Protein AF-F8U075-F1 (afdb_monomer)

Sequence (113 aa):
TVIDDGITAKKFFSWIRRLQKTKLEVNLPKFKMEESYA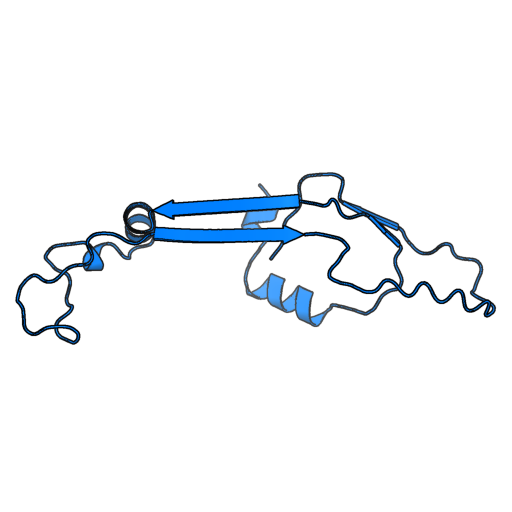LHDLLPDMGMASVFSNSANLTKLSEEESLKVSEVRHKAVIEVDESGTTAAAATTTGIIPYSLPRTFIVNRPFFFF

Radius of gyration: 23.42 Å; Cα contacts (8 Å, |Δi|>4): 98; chains: 1; bounding box: 53×32×65 Å

Organism: Epinephelus bruneus (NCBI:txid323802)

Secondary structure (DSSP, 8-state):
-TTGGG--HHHHHHHHHT-----EEEE---EEEEEEEEHHHHHHHTT--GGGSTT---TTT-S-TT------EEEEEEEE-STTS------------SPPPEEEE--S-----

Nearest PDB structures (foldseek):
  8pi2-assembly1_A  TM=8.027E-01  e=4.881E-06  Homo sapiens
  3ne4-assembly1_A  TM=8.020E-01  e=5.225E-06  Homo sapiens
  6i7u-assembly1_A  TM=7.957E-01  e=5.225E-06  Homo sapiens
  5nbu-assembly1_A  TM=8.033E-01  e=5.986E-06  Homo sapiens
  1psi-assembly1_A  TM=7.868E-01  e=6.407E-06  Homo sapiens

Solvent-accessible surface area (backbone atoms only — not comparable to full-atom values): 7623 Å² total; per-residue (Å²): 105,84,65,60,83,63,66,42,73,71,54,53,55,52,51,64,75,64,67,69,96,71,83,61,45,77,47,72,72,72,49,73,49,77,52,75,43,60,42,65,71,52,36,39,82,73,72,55,42,52,51,61,30,79,77,19,87,46,67,92,81,39,90,63,84,65,48,53,52,86,78,44,78,47,76,50,76,49,75,46,70,73,85,87,54,87,80,77,80,73,84,72,93,60,97,66,76,94,64,80,67,55,75,47,75,62,86,65,97,78,88,86,133

Structure (mmCIF, N/CA/C/O backbone):
data_AF-F8U075-F1
#
_entry.id   AF-F8U075-F1
#
loop_
_atom_site.group_PDB
_atom_site.id
_atom_site.type_symbol
_atom_site.label_atom_id
_atom_site.label_alt_id
_atom_site.label_comp_id
_atom_site.label_asym_id
_atom_site.label_entity_id
_atom_site.label_seq_id
_atom_site.pdbx_PDB_ins_code
_atom_site.Cartn_x
_atom_site.Cartn_y
_atom_site.Cartn_z
_atom_site.occupancy
_atom_site.B_iso_or_equiv
_atom_site.auth_seq_id
_atom_site.auth_comp_id
_atom_site.auth_asym_id
_atom_site.auth_atom_id
_atom_site.pdbx_PDB_model_num
ATOM 1 N N . THR A 1 1 ? -8.694 -8.762 -11.915 1.00 53.66 1 THR A N 1
ATOM 2 C CA . THR A 1 1 ? -8.245 -9.207 -13.258 1.00 53.66 1 THR A CA 1
ATOM 3 C C . THR A 1 1 ? -7.400 -10.461 -13.106 1.00 53.66 1 THR A C 1
ATOM 5 O O . THR A 1 1 ? -7.004 -10.766 -11.993 1.00 53.66 1 THR A O 1
ATOM 8 N N . VAL A 1 2 ? -7.088 -11.189 -14.187 1.00 71.75 2 VAL A N 1
ATOM 9 C CA . VAL A 1 2 ? -6.250 -12.416 -14.133 1.00 71.75 2 VAL A CA 1
ATOM 10 C C . VAL A 1 2 ? -4.888 -12.175 -13.453 1.00 71.75 2 VAL A C 1
ATOM 12 O O . VAL A 1 2 ? -4.278 -13.102 -12.924 1.00 71.75 2 VAL A O 1
ATOM 15 N N . ILE A 1 3 ? -4.404 -10.928 -13.461 1.00 78.06 3 ILE A N 1
ATOM 16 C CA . ILE A 1 3 ? -3.138 -10.550 -12.834 1.00 78.06 3 ILE A CA 1
ATOM 17 C C . ILE A 1 3 ? -3.279 -10.481 -11.308 1.00 78.06 3 ILE A C 1
ATOM 19 O O . ILE A 1 3 ? -2.401 -11.001 -10.630 1.00 78.06 3 ILE A O 1
ATOM 23 N N . ASP A 1 4 ? -4.372 -9.922 -10.776 1.00 78.38 4 ASP A N 1
ATOM 24 C CA . ASP A 1 4 ? -4.594 -9.716 -9.333 1.00 78.38 4 ASP A CA 1
ATOM 25 C C . ASP A 1 4 ? -4.543 -11.033 -8.545 1.00 78.38 4 ASP A C 1
ATOM 27 O O . ASP A 1 4 ? -3.746 -11.172 -7.618 1.00 78.38 4 ASP A O 1
ATOM 31 N N . ASP A 1 5 ? -5.286 -12.049 -8.992 1.00 82.44 5 ASP A N 1
ATOM 32 C CA . ASP A 1 5 ? -5.310 -13.382 -8.362 1.00 82.44 5 ASP A CA 1
ATOM 33 C C . ASP A 1 5 ? -3.946 -14.089 -8.459 1.00 82.44 5 ASP A C 1
ATOM 35 O O . ASP A 1 5 ? -3.611 -15.017 -7.716 1.00 82.44 5 ASP A O 1
ATOM 39 N N . GLY A 1 6 ? -3.126 -13.648 -9.413 1.00 83.12 6 GLY A N 1
ATOM 40 C CA . GLY A 1 6 ? -1.784 -14.140 -9.638 1.00 83.12 6 GLY A CA 1
ATOM 41 C C . GLY A 1 6 ? -0.759 -13.617 -8.635 1.00 83.12 6 GLY A C 1
ATOM 42 O O . GLY A 1 6 ? 0.304 -14.239 -8.536 1.00 83.12 6 GLY A O 1
ATOM 43 N N . ILE A 1 7 ? -1.036 -12.534 -7.902 1.00 88.88 7 ILE A N 1
ATOM 44 C CA . ILE A 1 7 ? -0.084 -11.879 -6.998 1.00 88.88 7 ILE A CA 1
ATOM 45 C C . ILE A 1 7 ? -0.220 -12.480 -5.600 1.00 88.88 7 ILE A C 1
ATOM 47 O O . ILE A 1 7 ? -1.169 -12.244 -4.867 1.00 88.88 7 ILE A O 1
ATOM 51 N N . THR A 1 8 ? 0.774 -13.276 -5.214 1.00 92.06 8 THR A N 1
ATOM 52 C CA . THR A 1 8 ? 0.862 -13.870 -3.873 1.00 92.06 8 THR A CA 1
ATOM 53 C C . THR A 1 8 ? 2.196 -13.512 -3.245 1.00 92.06 8 THR A C 1
ATOM 55 O O . THR A 1 8 ? 3.187 -13.337 -3.960 1.00 92.06 8 THR A O 1
ATOM 58 N N . ALA A 1 9 ? 2.260 -13.501 -1.911 1.00 91.94 9 ALA A N 1
ATOM 59 C CA . ALA A 1 9 ? 3.500 -13.235 -1.181 1.00 91.94 9 ALA A CA 1
ATOM 60 C C . ALA A 1 9 ? 4.668 -14.107 -1.685 1.00 91.94 9 ALA A C 1
ATOM 62 O O . ALA A 1 9 ? 5.758 -13.608 -1.952 1.00 91.94 9 ALA A O 1
ATOM 63 N N . LYS A 1 10 ? 4.429 -15.407 -1.921 1.00 93.12 10 LYS A N 1
ATOM 64 C CA . LYS A 1 10 ? 5.450 -16.337 -2.436 1.00 93.12 10 LYS A CA 1
ATOM 65 C C . LYS A 1 10 ? 5.997 -15.916 -3.805 1.00 93.12 10 LYS A C 1
ATOM 67 O O . LYS A 1 10 ? 7.211 -15.933 -4.005 1.00 93.12 10 LYS A O 1
ATOM 72 N N . LYS A 1 11 ? 5.123 -15.535 -4.744 1.00 91.06 11 LYS A N 1
ATOM 73 C CA . LYS A 1 11 ? 5.531 -15.078 -6.083 1.00 91.06 11 LYS A CA 1
ATOM 74 C C . LYS A 1 11 ? 6.249 -13.736 -6.022 1.00 91.06 11 LYS A C 1
ATOM 76 O O . LYS A 1 11 ? 7.301 -13.602 -6.636 1.00 91.06 11 LYS A O 1
ATOM 81 N N . PHE A 1 12 ? 5.741 -12.799 -5.226 1.00 91.75 12 PHE A N 1
ATOM 82 C CA . PHE A 1 12 ? 6.362 -11.496 -5.016 1.00 91.75 12 PHE A CA 1
ATOM 83 C C . PHE A 1 12 ? 7.798 -11.631 -4.486 1.00 91.75 12 PHE A C 1
ATOM 85 O O . PHE A 1 12 ? 8.740 -11.137 -5.104 1.00 91.75 12 PHE A O 1
ATOM 92 N N . PHE A 1 13 ? 8.004 -12.417 -3.422 1.00 93.56 13 PHE A N 1
ATOM 93 C CA . PHE A 1 13 ? 9.350 -12.691 -2.908 1.00 93.56 13 PHE A CA 1
ATOM 94 C C . PHE A 1 13 ? 10.231 -13.429 -3.920 1.00 93.56 13 PHE A C 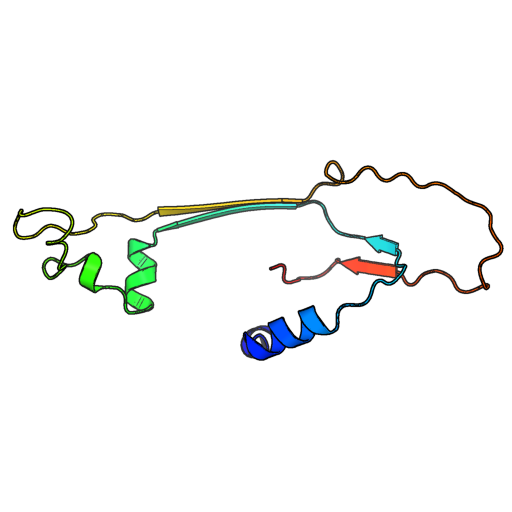1
ATOM 96 O O . PHE A 1 13 ? 11.436 -13.181 -3.989 1.00 93.56 13 PHE A O 1
ATOM 103 N N . SER A 1 14 ? 9.654 -14.318 -4.733 1.00 94.12 14 SER A N 1
ATOM 104 C CA . SER A 1 14 ? 10.393 -14.959 -5.819 1.00 94.12 14 SER A CA 1
ATOM 105 C C . SER A 1 14 ? 10.830 -13.967 -6.899 1.00 94.12 14 SER A C 1
ATOM 107 O O . SER A 1 14 ? 11.910 -14.159 -7.456 1.00 94.12 14 SER A O 1
ATOM 109 N N . TRP A 1 15 ? 10.032 -12.947 -7.224 1.00 91.88 15 TRP A N 1
ATOM 110 C CA . TRP A 1 15 ? 10.416 -11.901 -8.175 1.00 91.88 15 TRP A CA 1
ATOM 111 C C . TRP A 1 15 ? 11.551 -11.051 -7.620 1.00 91.88 15 TRP A C 1
ATOM 113 O O . TRP A 1 15 ? 12.564 -10.910 -8.299 1.00 91.88 15 TRP A O 1
ATOM 123 N N . ILE A 1 16 ? 11.437 -10.599 -6.365 1.00 93.12 16 ILE A N 1
ATOM 124 C CA . ILE A 1 16 ? 12.478 -9.808 -5.689 1.00 93.12 16 ILE A CA 1
ATOM 125 C C . ILE A 1 16 ? 13.821 -10.542 -5.701 1.00 93.12 16 ILE A C 1
ATOM 127 O O . ILE A 1 16 ? 14.840 -9.970 -6.077 1.00 93.12 16 ILE A O 1
ATOM 131 N N . ARG A 1 17 ? 13.829 -11.837 -5.359 1.00 95.31 17 ARG A N 1
ATOM 132 C CA . ARG A 1 17 ? 15.057 -12.653 -5.342 1.00 95.31 17 ARG A CA 1
ATOM 133 C C . ARG A 1 17 ? 15.703 -12.831 -6.716 1.00 95.31 17 ARG A C 1
ATOM 135 O O . ARG A 1 17 ? 16.886 -13.140 -6.788 1.00 95.31 17 ARG A O 1
ATOM 142 N N . ARG A 1 18 ? 14.936 -12.680 -7.797 1.00 94.81 18 ARG A N 1
ATOM 143 C CA . ARG A 1 18 ? 15.394 -12.861 -9.183 1.00 94.81 18 ARG A CA 1
ATOM 144 C C . ARG A 1 18 ? 15.729 -11.546 -9.884 1.00 94.81 18 ARG A C 1
ATOM 146 O O . ARG A 1 18 ? 16.097 -11.584 -11.056 1.00 94.81 18 ARG A O 1
ATOM 153 N N . LEU A 1 19 ? 15.604 -10.402 -9.209 1.00 92.69 19 LEU A N 1
ATOM 154 C CA . LEU A 1 19 ? 15.976 -9.112 -9.784 1.00 92.69 19 LEU A CA 1
ATOM 155 C C . LEU A 1 19 ? 17.467 -9.103 -10.134 1.00 92.69 19 LEU A C 1
ATOM 157 O O . LEU A 1 19 ? 18.308 -9.516 -9.338 1.00 92.69 19 LEU A O 1
ATOM 161 N N . GLN A 1 20 ? 17.792 -8.637 -11.338 1.00 91.62 20 GLN A N 1
ATOM 162 C CA . GLN A 1 20 ? 19.160 -8.507 -11.837 1.00 91.62 20 GLN A CA 1
ATOM 163 C C . GLN A 1 20 ? 19.358 -7.092 -12.374 1.00 91.62 20 GLN A C 1
ATOM 165 O O . GLN A 1 20 ? 18.509 -6.571 -13.103 1.00 91.62 20 GLN A O 1
ATOM 170 N N . LYS A 1 21 ? 20.492 -6.470 -12.032 1.00 88.25 21 LYS A N 1
ATOM 171 C CA . LYS A 1 21 ? 20.847 -5.149 -12.561 1.00 88.25 21 LYS A CA 1
ATOM 172 C C . LYS A 1 21 ? 20.998 -5.249 -14.075 1.00 88.25 21 LYS A C 1
ATOM 174 O O . LYS A 1 21 ? 21.846 -5.985 -14.567 1.00 88.25 21 LYS A O 1
ATOM 179 N N . THR A 1 22 ? 20.172 -4.503 -14.797 1.00 85.06 22 THR A N 1
ATOM 180 C CA . THR A 1 22 ? 20.124 -4.524 -16.260 1.00 85.06 22 THR A CA 1
ATOM 181 C C . THR A 1 22 ? 20.118 -3.092 -16.770 1.00 85.06 22 THR A C 1
ATOM 183 O O . THR A 1 22 ? 19.385 -2.257 -16.243 1.00 85.06 22 THR A O 1
ATOM 186 N N . LYS A 1 23 ? 20.928 -2.797 -17.792 1.00 84.31 23 LYS A N 1
ATOM 187 C CA . LYS A 1 23 ? 20.933 -1.483 -18.442 1.00 84.31 23 LYS A CA 1
ATOM 188 C C . LYS A 1 23 ? 19.730 -1.382 -19.384 1.00 84.31 23 LYS A C 1
ATOM 190 O O . LYS A 1 23 ? 19.655 -2.137 -20.352 1.00 84.31 23 LYS A O 1
ATOM 195 N N . LEU A 1 24 ? 18.809 -0.470 -19.081 1.00 84.69 24 LEU A N 1
ATOM 196 C CA . LEU A 1 24 ? 17.577 -0.220 -19.831 1.00 84.69 24 LEU A CA 1
ATOM 197 C C . LEU A 1 24 ? 17.352 1.286 -19.976 1.00 84.69 24 LEU A C 1
ATOM 199 O O . LEU A 1 24 ? 17.743 2.056 -19.101 1.00 84.69 24 LEU A O 1
ATOM 203 N N . GLU A 1 25 ? 16.696 1.682 -21.058 1.00 87.75 25 GLU A N 1
ATOM 204 C CA . GLU A 1 25 ? 16.092 3.009 -21.184 1.00 87.75 25 GLU A CA 1
ATOM 205 C C . GLU A 1 25 ? 14.669 2.936 -20.618 1.00 87.75 25 GLU A C 1
ATOM 207 O O . GLU A 1 25 ? 13.882 2.104 -21.063 1.00 87.75 25 GLU A O 1
ATOM 212 N N . VAL A 1 26 ? 14.341 3.738 -19.604 1.00 88.50 26 VAL A N 1
ATOM 213 C CA . VAL A 1 26 ? 13.069 3.635 -18.872 1.00 88.50 26 VAL A CA 1
ATOM 214 C C . VAL A 1 26 ? 12.253 4.908 -19.048 1.00 88.50 26 VAL A C 1
ATOM 216 O O . VAL A 1 26 ? 12.711 5.985 -18.687 1.00 88.50 26 VAL A O 1
ATOM 219 N N . ASN A 1 27 ? 11.020 4.754 -19.531 1.00 91.19 27 ASN A N 1
ATOM 220 C CA . ASN A 1 27 ? 10.018 5.812 -19.609 1.00 91.19 27 ASN A CA 1
ATOM 221 C C . ASN A 1 27 ? 8.910 5.515 -18.591 1.00 91.19 27 ASN A C 1
ATOM 223 O O . ASN A 1 27 ? 8.113 4.591 -18.789 1.00 91.19 27 ASN A O 1
ATOM 227 N N . LEU A 1 28 ? 8.872 6.291 -17.507 1.00 91.19 28 LEU A N 1
ATOM 228 C CA . LEU A 1 28 ? 7.896 6.178 -16.422 1.00 91.19 28 LEU A CA 1
ATOM 229 C C . LEU A 1 28 ? 7.154 7.518 -16.266 1.00 91.19 28 LEU A C 1
ATOM 231 O O . LEU A 1 28 ? 7.813 8.557 -16.223 1.00 91.19 28 LEU A O 1
ATOM 235 N N . PRO A 1 29 ? 5.811 7.534 -16.196 1.00 92.19 29 PRO A N 1
ATOM 236 C CA . PRO A 1 29 ? 5.069 8.773 -16.016 1.00 92.19 29 PRO A CA 1
ATOM 237 C C . PRO A 1 29 ? 5.304 9.351 -14.618 1.00 92.19 29 PRO A C 1
ATOM 239 O O . PRO A 1 29 ? 5.358 8.613 -13.635 1.00 92.19 29 PRO A O 1
ATOM 242 N N . LYS A 1 30 ? 5.366 10.682 -14.528 1.00 91.44 30 LYS A N 1
ATOM 243 C CA . LYS A 1 30 ? 5.210 11.388 -13.252 1.00 91.44 30 LYS A CA 1
ATOM 244 C C . LYS A 1 30 ? 3.766 11.250 -12.801 1.00 91.44 30 LYS A C 1
ATOM 246 O O . LYS A 1 30 ? 2.851 11.458 -13.601 1.00 91.44 30 LYS A O 1
ATOM 251 N N . PHE A 1 31 ? 3.553 10.919 -11.538 1.00 90.12 31 PHE A N 1
ATOM 252 C CA . PHE A 1 31 ? 2.208 10.849 -10.985 1.00 90.12 31 PHE A CA 1
ATOM 253 C C . PHE A 1 31 ? 2.208 11.181 -9.503 1.00 90.12 31 PHE A C 1
ATOM 255 O O . PHE A 1 31 ? 3.201 11.006 -8.799 1.00 90.12 31 PHE A O 1
ATOM 262 N N . LYS A 1 32 ? 1.051 11.641 -9.040 1.00 90.81 32 LYS A N 1
ATOM 263 C CA . LYS A 1 32 ? 0.754 11.832 -7.633 1.00 90.81 32 LYS A CA 1
ATOM 264 C C . LYS A 1 32 ? -0.556 11.135 -7.327 1.00 90.81 32 LYS A C 1
ATOM 266 O O . LYS A 1 32 ? -1.532 11.320 -8.049 1.00 90.81 32 LYS A O 1
ATOM 271 N N . MET A 1 33 ? -0.556 10.332 -6.277 1.00 90.62 33 MET A N 1
ATOM 272 C CA . MET A 1 33 ? -1.722 9.616 -5.793 1.00 90.62 33 MET A CA 1
ATOM 273 C C . MET A 1 33 ? -1.908 9.948 -4.321 1.00 90.62 33 MET A C 1
ATOM 275 O O . MET A 1 33 ? -0.958 9.887 -3.544 1.00 90.62 33 MET A O 1
ATOM 279 N N . GLU A 1 34 ? -3.124 10.314 -3.946 1.00 93.81 34 GLU A N 1
ATOM 280 C CA . GLU A 1 34 ? -3.509 10.585 -2.568 1.00 93.81 34 GLU A CA 1
ATOM 281 C C . GLU A 1 34 ? -4.799 9.833 -2.294 1.00 93.81 34 GLU A C 1
ATOM 283 O O . GLU A 1 34 ? -5.806 10.073 -2.949 1.00 93.81 34 GLU A O 1
ATOM 288 N N . GLU A 1 35 ? -4.753 8.932 -1.322 1.00 92.38 35 GLU A N 1
ATOM 289 C CA . GLU A 1 35 ? -5.889 8.102 -0.951 1.00 92.38 35 GLU A CA 1
ATOM 290 C C . GLU A 1 35 ? -6.131 8.198 0.549 1.00 92.38 35 GLU A C 1
ATOM 292 O O . GLU A 1 35 ? -5.192 8.208 1.354 1.00 92.38 35 GLU A O 1
ATOM 297 N N . SER A 1 36 ? -7.404 8.262 0.935 1.00 93.44 36 SER A N 1
ATOM 298 C CA . SER A 1 36 ? -7.808 8.242 2.334 1.00 93.44 36 SER A CA 1
ATOM 299 C C . SER A 1 36 ? -8.936 7.249 2.556 1.00 93.44 36 SER A C 1
ATOM 301 O O . SER A 1 36 ? -9.957 7.288 1.877 1.00 93.44 36 SER A O 1
ATOM 303 N N . TYR A 1 37 ? -8.751 6.385 3.548 1.00 92.69 37 TYR A N 1
ATOM 304 C CA . TYR A 1 37 ? -9.658 5.301 3.884 1.00 92.69 37 TYR A CA 1
ATOM 305 C C . TYR A 1 37 ? -10.156 5.441 5.318 1.00 92.69 37 TYR A C 1
ATOM 307 O O . TYR A 1 37 ? -9.370 5.600 6.257 1.00 92.69 37 TYR A O 1
ATOM 315 N N . ALA A 1 38 ? -11.469 5.333 5.487 1.00 92.12 38 ALA A N 1
ATOM 316 C CA . ALA A 1 38 ? -12.098 5.073 6.770 1.00 92.12 38 ALA A CA 1
ATOM 317 C C . ALA A 1 38 ? -11.923 3.583 7.096 1.00 92.12 38 ALA A C 1
ATOM 319 O O . ALA A 1 38 ? -12.664 2.725 6.627 1.00 92.12 38 ALA A O 1
ATOM 320 N N . LEU A 1 39 ? -10.894 3.251 7.876 1.00 92.56 39 LEU A N 1
ATOM 321 C CA . LEU A 1 39 ? -10.600 1.857 8.210 1.00 92.56 39 LEU A CA 1
ATOM 322 C C . LEU A 1 39 ? -11.649 1.245 9.139 1.00 92.56 39 LEU A C 1
ATOM 324 O O . LEU A 1 39 ? -11.777 0.028 9.169 1.00 92.56 39 LEU A O 1
ATOM 328 N N . HIS A 1 40 ? -12.405 2.061 9.871 1.00 89.69 40 HIS A N 1
ATOM 329 C CA . HIS A 1 40 ? -13.510 1.570 10.692 1.00 89.69 40 HIS A CA 1
ATOM 330 C C . HIS A 1 40 ? -14.640 0.931 9.867 1.00 89.69 40 HIS A C 1
ATOM 332 O O . HIS A 1 40 ? -15.343 0.082 10.402 1.00 89.69 40 HIS A O 1
ATOM 338 N N . ASP A 1 41 ? -14.755 1.261 8.576 1.00 88.44 41 ASP A N 1
ATOM 339 C CA . ASP A 1 41 ? -15.707 0.625 7.659 1.00 88.44 41 ASP A CA 1
ATOM 340 C C . ASP A 1 41 ? -15.125 -0.641 7.008 1.00 88.44 41 ASP A C 1
ATOM 342 O O . ASP A 1 41 ? -15.839 -1.609 6.777 1.00 88.44 41 ASP A O 1
ATOM 346 N N . LEU A 1 42 ? -13.813 -0.661 6.743 1.00 92.31 42 LEU A N 1
ATOM 347 C CA . LEU A 1 42 ? -13.148 -1.736 5.987 1.00 92.31 42 LEU A CA 1
ATOM 348 C C . LEU A 1 42 ? -12.630 -2.886 6.862 1.00 92.31 42 LEU A C 1
ATOM 350 O O . LEU A 1 42 ? -12.668 -4.052 6.474 1.00 92.31 42 LEU A O 1
ATOM 354 N N . LEU A 1 43 ? -12.103 -2.578 8.046 1.00 92.31 43 LEU A N 1
ATOM 355 C CA . LEU A 1 43 ? -11.533 -3.573 8.955 1.00 92.31 43 LEU A CA 1
ATOM 356 C C . LEU A 1 43 ? -12.562 -4.595 9.478 1.00 92.31 43 LEU A C 1
ATOM 358 O O . LEU A 1 43 ? -12.174 -5.757 9.645 1.00 92.31 43 LEU A O 1
ATOM 362 N N . PRO A 1 44 ? -13.848 -4.247 9.706 1.00 92.44 44 PRO A N 1
ATOM 363 C CA . PRO A 1 44 ? -14.884 -5.230 10.015 1.00 92.44 44 PRO A CA 1
ATOM 364 C C . PRO A 1 44 ? -15.036 -6.314 8.943 1.00 92.44 44 PRO A C 1
ATOM 366 O O . PRO A 1 44 ? -15.057 -7.494 9.295 1.00 92.44 44 PRO A O 1
ATOM 369 N N . ASP A 1 45 ? -15.032 -5.938 7.661 1.00 91.38 45 ASP A N 1
ATOM 370 C CA . ASP A 1 45 ? -15.121 -6.878 6.531 1.00 91.38 45 ASP A CA 1
ATOM 371 C C . ASP A 1 45 ? -13.897 -7.804 6.448 1.00 91.38 45 ASP A C 1
ATOM 373 O O . ASP A 1 45 ? -13.972 -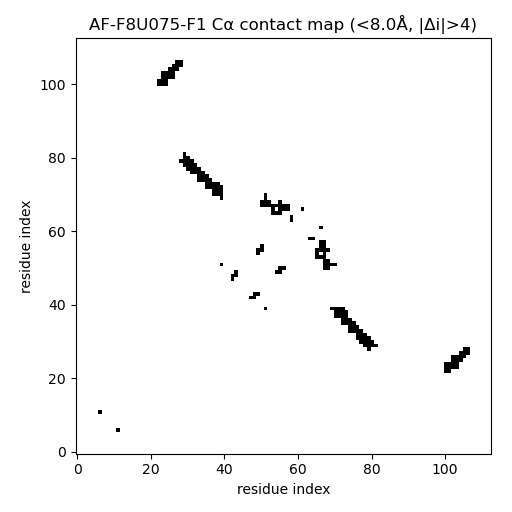8.924 5.944 1.00 91.38 45 ASP A O 1
ATOM 377 N N . MET A 1 46 ? -12.765 -7.366 7.007 1.00 90.81 46 MET A N 1
ATOM 378 C CA . MET A 1 46 ? -11.536 -8.154 7.140 1.00 90.81 46 MET A CA 1
ATOM 379 C C . MET A 1 46 ? -11.476 -8.994 8.430 1.00 90.81 46 MET A C 1
ATOM 381 O O . MET A 1 46 ? -10.459 -9.637 8.697 1.00 90.81 46 MET A O 1
ATOM 385 N N . GLY A 1 47 ? -12.537 -9.002 9.243 1.00 91.31 47 GLY A N 1
ATOM 386 C CA . GLY A 1 47 ? -12.638 -9.789 10.477 1.00 91.31 47 GLY A CA 1
ATOM 387 C C . GLY A 1 47 ? -12.217 -9.059 11.758 1.00 91.31 47 GLY A C 1
ATOM 388 O O . GLY A 1 47 ? -12.190 -9.671 12.824 1.00 91.31 47 GLY A O 1
ATOM 389 N N . MET A 1 48 ? -11.922 -7.756 11.697 1.00 91.06 48 MET A N 1
ATOM 390 C CA . MET A 1 48 ? -11.535 -6.933 12.854 1.00 91.06 48 MET A CA 1
ATOM 391 C C . MET A 1 48 ? -12.682 -6.041 13.356 1.00 91.06 48 MET A C 1
ATOM 393 O O . MET A 1 48 ? -12.488 -4.869 13.661 1.00 91.06 48 MET A O 1
ATOM 397 N N . ALA A 1 49 ? -13.895 -6.584 13.467 1.00 90.88 49 ALA A N 1
ATOM 398 C CA . ALA A 1 49 ? -15.066 -5.822 13.915 1.00 90.88 49 ALA A CA 1
ATOM 399 C C . ALA A 1 49 ? -15.104 -5.580 15.440 1.00 90.88 49 ALA A C 1
ATOM 401 O O . ALA A 1 49 ? -15.667 -4.589 15.905 1.00 90.88 49 ALA A O 1
ATOM 402 N N . SER A 1 50 ? -14.511 -6.478 16.238 1.00 90.44 50 SER A N 1
ATOM 403 C CA . SER A 1 50 ? -14.663 -6.472 17.703 1.00 90.44 50 SER A CA 1
ATOM 404 C C . SER A 1 50 ? -14.133 -5.197 18.358 1.00 90.44 50 SER A C 1
ATOM 406 O O . SER A 1 50 ? -14.750 -4.710 19.302 1.00 90.44 50 SER A O 1
ATOM 408 N N . VAL A 1 51 ? -13.055 -4.619 17.820 1.00 91.19 51 VAL A N 1
ATOM 409 C CA . VAL A 1 51 ? -12.397 -3.407 18.337 1.00 91.19 51 VAL A CA 1
ATOM 410 C C . VAL A 1 51 ? -13.263 -2.141 18.228 1.00 91.19 51 VAL A C 1
ATOM 412 O O . VAL A 1 51 ? -13.086 -1.206 19.008 1.00 91.19 51 VAL A O 1
ATOM 415 N N . PHE A 1 52 ? -14.229 -2.135 17.305 1.00 90.69 52 PHE A N 1
ATOM 416 C CA . PHE A 1 52 ? -15.189 -1.041 17.098 1.00 90.69 52 PHE A CA 1
ATOM 417 C C . PHE A 1 52 ? -16.511 -1.258 17.851 1.00 90.69 52 PHE A C 1
ATOM 419 O O . PHE A 1 52 ? -17.373 -0.380 17.904 1.00 90.69 52 PHE A O 1
ATOM 426 N N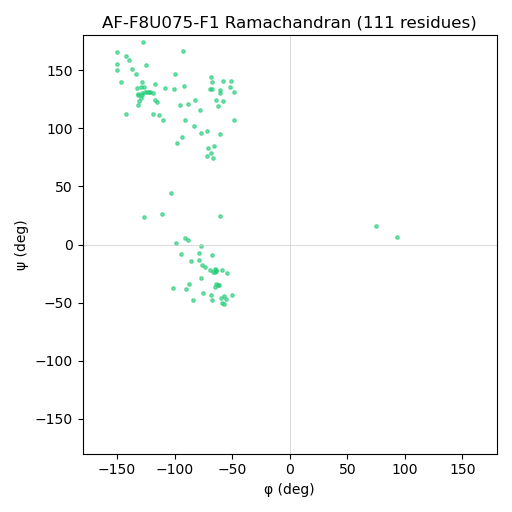 . SER A 1 53 ? -16.698 -2.443 18.434 1.00 88.62 53 SER A N 1
ATOM 427 C CA . SER A 1 53 ? -17.922 -2.821 19.138 1.00 88.62 53 SER A CA 1
ATOM 428 C C . SER A 1 53 ? -17.834 -2.527 20.638 1.00 88.62 53 SER A C 1
ATOM 430 O O . SER A 1 53 ? -16.752 -2.366 21.193 1.00 88.62 53 SER A O 1
ATOM 432 N N . ASN A 1 54 ? -18.972 -2.564 21.334 1.00 86.94 54 ASN A N 1
ATOM 433 C CA . ASN A 1 54 ? -19.002 -2.468 22.801 1.00 86.94 54 ASN A CA 1
ATOM 434 C C . ASN A 1 54 ? -18.376 -3.695 23.499 1.00 86.94 54 ASN A C 1
ATOM 436 O O . ASN A 1 54 ? -18.204 -3.686 24.711 1.00 86.94 54 ASN A O 1
ATOM 440 N N . SER A 1 55 ? -18.059 -4.755 22.744 1.00 86.69 55 SER A N 1
ATOM 441 C CA . SER A 1 55 ? -17.363 -5.949 23.243 1.00 86.69 55 SER A CA 1
ATOM 442 C C . SER A 1 55 ? -15.837 -5.858 23.108 1.00 86.69 55 SER A C 1
ATOM 444 O O . SER A 1 55 ? -15.133 -6.837 23.360 1.00 86.69 55 SER A O 1
ATOM 446 N N . ALA A 1 56 ? -15.315 -4.700 22.687 1.00 89.50 56 ALA A N 1
ATOM 447 C CA . ALA A 1 56 ? -13.886 -4.459 22.564 1.00 89.50 56 ALA A CA 1
ATOM 448 C C . ALA A 1 56 ? -13.183 -4.666 23.914 1.00 89.50 56 ALA A C 1
ATOM 450 O O . ALA A 1 56 ? -13.506 -4.032 24.916 1.00 89.50 56 ALA A O 1
ATOM 451 N N . ASN A 1 57 ? -12.187 -5.553 23.940 1.00 88.62 57 ASN A N 1
ATOM 452 C CA . ASN A 1 57 ? -11.352 -5.745 25.119 1.00 88.62 57 ASN A CA 1
ATOM 453 C C . ASN A 1 57 ? -10.105 -4.860 25.014 1.00 88.62 57 ASN A C 1
ATOM 455 O O . ASN A 1 57 ? -9.094 -5.260 24.437 1.00 88.62 57 ASN A O 1
ATOM 459 N N . LEU A 1 58 ? -10.198 -3.655 25.578 1.00 89.44 58 LEU A N 1
ATOM 460 C CA . LEU A 1 58 ? -9.117 -2.666 25.630 1.00 89.44 58 LEU A CA 1
ATOM 461 C C . LEU A 1 58 ? -8.584 -2.452 27.059 1.00 89.44 58 LEU A C 1
ATOM 463 O O . LEU A 1 58 ? -7.996 -1.417 27.358 1.00 89.44 58 LEU A O 1
ATOM 467 N N . THR A 1 59 ? -8.722 -3.462 27.925 1.00 88.81 59 THR A N 1
ATOM 468 C CA . THR A 1 59 ? -8.339 -3.423 29.356 1.00 88.81 59 THR A CA 1
ATOM 469 C C . THR A 1 59 ? -6.860 -3.119 29.613 1.00 88.81 59 THR A C 1
ATOM 471 O O . THR A 1 59 ? -6.488 -2.664 30.688 1.00 88.81 59 THR A O 1
ATOM 474 N N . LYS A 1 60 ? -5.986 -3.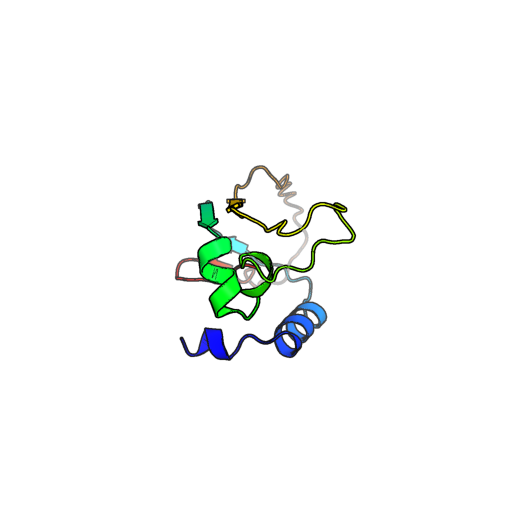350 28.624 1.00 89.75 60 LYS A N 1
ATOM 475 C CA . LYS A 1 60 ? -4.561 -2.981 28.698 1.00 89.75 60 LYS A CA 1
ATOM 476 C C . LYS A 1 60 ? -4.292 -1.493 28.444 1.00 89.75 60 LYS A C 1
ATOM 478 O O . LYS A 1 60 ? -3.165 -1.057 28.657 1.00 89.75 60 LYS A O 1
ATOM 483 N N . LEU A 1 61 ? -5.274 -0.748 27.936 1.00 89.69 61 LEU A N 1
ATOM 484 C CA . LEU A 1 61 ? -5.174 0.691 27.675 1.00 89.69 61 LEU A CA 1
ATOM 485 C C . LEU A 1 61 ? -5.854 1.520 28.768 1.00 89.69 61 LEU A C 1
ATOM 487 O O . LEU A 1 61 ? -5.349 2.583 29.110 1.00 89.69 61 LEU A O 1
ATOM 491 N N . SER A 1 62 ? -6.983 1.047 29.300 1.00 88.19 62 SER A N 1
ATOM 492 C CA . SER A 1 62 ? -7.733 1.715 30.365 1.00 88.19 62 SER A CA 1
ATOM 493 C C . SER A 1 62 ? -8.469 0.693 31.228 1.00 88.19 62 SER A C 1
ATOM 495 O O . SER A 1 62 ? -8.882 -0.356 30.734 1.00 88.19 62 SER A O 1
ATOM 497 N N . GLU A 1 63 ? -8.661 1.031 32.502 1.00 84.31 63 GLU A N 1
ATOM 498 C CA . GLU A 1 63 ? -9.520 0.295 33.442 1.00 84.31 63 GLU A CA 1
ATOM 499 C C . GLU A 1 63 ? -11.013 0.616 33.241 1.00 84.31 63 GLU A C 1
ATOM 501 O O . GLU A 1 63 ? -11.871 -0.021 33.846 1.00 84.31 63 GLU A O 1
ATOM 506 N N . GLU A 1 64 ? -11.333 1.595 32.387 1.00 81.06 64 GLU A N 1
ATOM 507 C CA . GLU A 1 64 ? -12.704 1.968 32.045 1.00 81.06 64 GLU A CA 1
ATOM 508 C C . GLU A 1 64 ? -13.436 0.825 31.326 1.00 81.06 64 GLU A C 1
ATOM 510 O O . GLU A 1 64 ? -13.009 0.326 30.278 1.00 81.06 64 GLU A O 1
ATOM 515 N N . GLU A 1 65 ? -14.583 0.431 31.879 1.00 74.38 65 GLU A N 1
ATOM 516 C CA . GLU A 1 65 ? -15.479 -0.521 31.235 1.00 74.38 65 GLU A CA 1
ATOM 517 C C . GLU A 1 65 ? -16.095 0.109 29.976 1.00 74.38 65 GLU A C 1
ATOM 519 O O . GLU A 1 65 ? -16.483 1.272 29.981 1.00 74.38 65 GLU A O 1
ATOM 524 N N . SER A 1 66 ? -16.222 -0.671 28.895 1.00 79.88 66 SER A N 1
ATOM 525 C CA . SER A 1 66 ? -16.799 -0.274 27.591 1.00 79.88 66 SER A CA 1
ATOM 526 C C . SER A 1 66 ? -15.956 0.628 26.670 1.00 79.88 66 SER A C 1
ATOM 528 O O . SER A 1 66 ? -16.474 1.146 25.676 1.00 79.88 66 SER A O 1
ATOM 530 N N . LEU A 1 67 ? -14.644 0.748 26.911 1.00 88.62 67 LEU A N 1
ATOM 531 C CA . LEU A 1 67 ? -13.739 1.423 25.975 1.00 88.62 67 LEU A CA 1
ATOM 532 C C . LEU A 1 67 ? -13.718 0.723 24.601 1.00 88.62 67 LEU A C 1
ATOM 534 O O . LEU A 1 67 ? -13.490 -0.483 24.503 1.00 88.62 67 LEU A O 1
ATOM 538 N N . LYS A 1 68 ? -13.885 1.501 23.527 1.00 90.12 68 LYS A N 1
ATOM 539 C CA . LYS A 1 68 ? -13.843 1.034 22.131 1.00 90.12 68 LYS A CA 1
ATOM 540 C C . LYS A 1 68 ? -13.172 2.052 21.216 1.00 90.12 68 LYS A C 1
ATOM 542 O O . LYS A 1 68 ? -13.084 3.233 21.548 1.00 90.12 68 LYS A O 1
ATOM 547 N N . VAL A 1 69 ? -12.749 1.607 20.038 1.00 90.69 69 VAL A N 1
ATOM 548 C CA . VAL A 1 69 ? -12.256 2.509 18.992 1.00 90.69 69 VAL A CA 1
ATOM 549 C C . VAL A 1 69 ? -13.447 3.094 18.239 1.00 90.69 69 VAL A C 1
ATOM 551 O O . VAL A 1 69 ? -14.284 2.354 17.731 1.00 90.69 69 VAL A O 1
ATOM 554 N N . SER A 1 70 ? -13.535 4.423 18.178 1.00 89.81 70 SER A N 1
ATOM 555 C CA . SER A 1 70 ? -14.609 5.129 17.471 1.00 89.81 70 SER A CA 1
ATOM 556 C C . SER A 1 70 ? -14.326 5.279 15.979 1.00 89.81 70 SER A C 1
ATOM 558 O O . SER A 1 70 ? -15.189 4.988 15.160 1.00 89.81 70 SER A O 1
ATOM 560 N N . GLU A 1 71 ? -13.118 5.716 15.621 1.00 90.44 71 GLU A N 1
ATOM 561 C CA . GLU A 1 71 ? -12.741 6.004 14.242 1.00 90.44 71 GLU A CA 1
ATOM 562 C C . GLU A 1 71 ? -11.267 5.670 14.002 1.00 90.44 71 GLU A C 1
ATOM 564 O O . GLU A 1 71 ? -10.393 5.966 14.818 1.00 90.44 71 GLU A O 1
ATOM 569 N N . VAL A 1 72 ? -10.985 5.087 12.838 1.00 92.56 72 VAL A N 1
ATOM 570 C CA . VAL A 1 72 ? -9.626 4.947 12.310 1.00 92.56 72 VAL A CA 1
ATOM 571 C C . VAL A 1 72 ? -9.620 5.466 10.882 1.00 92.56 72 VAL A C 1
ATOM 573 O O . VAL A 1 72 ? -10.408 5.009 10.050 1.00 92.56 72 VAL A O 1
ATOM 576 N N . ARG A 1 73 ? -8.716 6.406 10.590 1.00 92.81 73 ARG A N 1
ATOM 577 C CA . ARG A 1 73 ? -8.487 6.935 9.242 1.00 92.81 73 ARG A CA 1
ATOM 578 C C . ARG A 1 73 ? -7.060 6.643 8.806 1.00 92.81 73 ARG A C 1
ATOM 580 O O . ARG A 1 73 ? -6.114 6.943 9.528 1.00 92.81 73 ARG A O 1
ATOM 587 N N . HIS A 1 74 ? -6.911 6.093 7.610 1.00 93.12 74 HIS A N 1
ATOM 588 C CA . HIS A 1 74 ? -5.626 5.915 6.951 1.00 93.12 74 HIS A CA 1
ATOM 589 C C . HIS A 1 74 ? -5.530 6.890 5.781 1.00 93.12 74 HIS A C 1
ATOM 591 O O . HIS A 1 74 ? -6.489 7.049 5.031 1.00 93.12 74 HIS A O 1
ATOM 597 N N . LYS A 1 75 ? -4.393 7.566 5.634 1.00 93.94 75 LYS A N 1
ATOM 598 C CA . LYS A 1 75 ? -4.111 8.451 4.505 1.00 93.94 75 LYS A CA 1
ATOM 599 C C . LYS A 1 75 ? -2.732 8.114 3.960 1.00 93.94 75 LYS A C 1
ATOM 601 O O . LYS A 1 75 ? -1.774 8.076 4.729 1.00 93.94 75 LYS A O 1
ATOM 606 N N . ALA A 1 76 ? -2.645 7.893 2.656 1.00 92.94 76 ALA A N 1
ATOM 607 C CA . ALA A 1 76 ? -1.406 7.601 1.953 1.00 92.94 76 ALA A CA 1
ATOM 608 C C . ALA A 1 76 ? -1.240 8.571 0.782 1.00 92.94 76 ALA A C 1
ATOM 610 O O . ALA A 1 76 ? -2.191 8.839 0.051 1.00 92.94 76 ALA A O 1
ATOM 611 N N . VAL A 1 77 ? -0.027 9.100 0.617 1.00 91.38 77 VAL A N 1
ATOM 612 C CA . VAL A 1 77 ? 0.339 9.978 -0.497 1.00 91.38 77 VAL A CA 1
ATOM 613 C C . VAL A 1 77 ? 1.597 9.423 -1.141 1.00 91.38 77 VAL A C 1
ATOM 615 O O . VAL A 1 77 ? 2.578 9.150 -0.452 1.00 91.38 77 VAL A O 1
ATOM 618 N N . ILE A 1 78 ? 1.563 9.258 -2.457 1.00 89.81 78 ILE A N 1
ATOM 619 C CA . ILE A 1 78 ? 2.691 8.829 -3.277 1.00 89.81 78 ILE A CA 1
ATOM 620 C C . ILE A 1 78 ? 2.900 9.884 -4.348 1.00 89.81 78 ILE A C 1
ATOM 622 O O . ILE A 1 78 ? 1.956 10.284 -5.024 1.00 89.81 78 ILE A O 1
ATOM 626 N N . GLU A 1 79 ? 4.139 10.322 -4.505 1.00 91.06 79 GLU A N 1
ATOM 627 C CA . GLU A 1 79 ? 4.546 11.262 -5.538 1.00 91.06 79 GLU A CA 1
ATOM 628 C C . GLU A 1 79 ? 5.789 10.699 -6.222 1.00 91.06 79 GLU A C 1
ATOM 630 O O . GLU A 1 79 ? 6.769 10.353 -5.564 1.00 91.06 79 GLU A O 1
ATOM 635 N N . VAL A 1 80 ? 5.709 10.541 -7.541 1.00 86.62 80 VAL A N 1
ATOM 636 C CA . VAL A 1 80 ? 6.802 10.065 -8.385 1.00 86.62 80 VAL A CA 1
ATOM 637 C C . VAL A 1 80 ? 7.213 11.205 -9.296 1.00 86.62 80 VAL A C 1
ATOM 639 O O . VAL A 1 80 ? 6.465 11.605 -10.194 1.00 86.62 80 VAL A O 1
ATOM 642 N N . ASP A 1 81 ? 8.416 11.711 -9.058 1.00 84.94 81 ASP A N 1
ATOM 643 C CA . ASP A 1 81 ? 9.057 12.744 -9.851 1.00 84.94 81 ASP A CA 1
ATOM 644 C C . ASP A 1 81 ? 10.470 12.318 -10.289 1.00 84.94 81 ASP A C 1
ATOM 646 O O . ASP A 1 81 ? 10.971 11.250 -9.940 1.00 84.94 81 ASP A O 1
ATOM 650 N N . GLU A 1 82 ? 11.103 13.142 -11.121 1.00 75.75 82 GLU A N 1
ATOM 651 C CA . GLU A 1 82 ? 12.487 12.921 -11.575 1.00 75.75 82 GLU A CA 1
ATOM 652 C C . GLU A 1 82 ? 13.513 13.487 -10.579 1.00 75.75 82 GLU A C 1
ATOM 654 O O . GLU A 1 82 ? 14.704 13.190 -10.663 1.00 75.75 82 GLU A O 1
ATOM 659 N N . SER A 1 83 ? 13.060 14.319 -9.640 1.00 66.25 83 SER A N 1
ATOM 660 C CA . SER A 1 83 ? 13.910 15.139 -8.775 1.00 66.25 83 SER A CA 1
ATOM 661 C C . SER A 1 83 ? 14.614 14.315 -7.693 1.00 66.25 83 SER A C 1
ATOM 663 O O . SER A 1 83 ? 15.629 14.748 -7.152 1.00 66.25 83 SER A O 1
ATOM 665 N N . GLY A 1 84 ? 14.116 13.111 -7.395 1.00 56.28 84 GLY A N 1
ATOM 666 C CA . GLY A 1 84 ? 14.704 12.192 -6.418 1.00 56.28 84 GLY A CA 1
ATOM 667 C C . GLY A 1 84 ? 15.951 11.420 -6.877 1.00 56.28 84 GLY A C 1
ATOM 668 O O . GLY A 1 84 ? 16.482 10.623 -6.106 1.00 56.28 84 GLY A O 1
ATOM 669 N N . THR A 1 85 ? 16.438 11.581 -8.114 1.00 43.19 85 THR A N 1
ATOM 670 C CA . THR A 1 85 ? 17.657 10.898 -8.593 1.00 43.19 85 THR A CA 1
ATOM 671 C C . THR A 1 85 ? 18.477 11.822 -9.486 1.00 43.19 85 THR A C 1
ATOM 673 O O . THR A 1 85 ? 18.079 12.140 -10.602 1.00 43.19 85 THR A O 1
ATOM 676 N N . THR A 1 86 ? 19.662 12.222 -9.018 1.00 38.88 86 THR A N 1
ATOM 677 C CA . THR A 1 86 ? 20.651 12.959 -9.814 1.00 38.88 86 THR A CA 1
ATOM 678 C C . THR A 1 86 ? 21.070 12.113 -11.016 1.00 38.88 86 THR A C 1
ATOM 680 O O . THR A 1 86 ? 21.955 11.262 -10.923 1.00 38.88 86 THR A O 1
ATOM 683 N N . ALA A 1 87 ? 20.422 12.333 -12.158 1.00 43.75 87 ALA A N 1
ATOM 684 C CA . ALA A 1 87 ? 20.768 11.720 -13.429 1.00 43.75 87 ALA A CA 1
ATOM 685 C C . ALA A 1 87 ? 22.073 12.335 -13.958 1.00 43.75 87 ALA A C 1
ATOM 687 O O . ALA A 1 87 ? 22.086 13.158 -14.870 1.00 43.75 87 ALA A O 1
ATOM 688 N N . ALA A 1 88 ? 23.202 11.929 -13.378 1.00 39.81 88 ALA A N 1
ATOM 689 C CA . ALA A 1 88 ? 24.503 12.094 -14.003 1.00 39.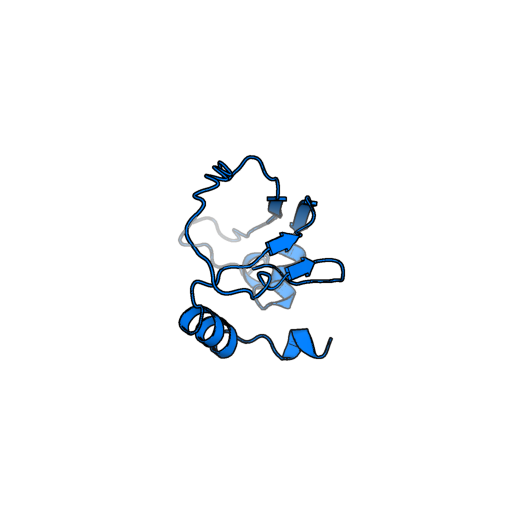81 88 ALA A CA 1
ATOM 690 C C . ALA A 1 88 ? 24.579 11.122 -15.189 1.00 39.81 88 ALA A C 1
ATOM 692 O O . ALA A 1 88 ? 25.106 10.013 -15.087 1.00 39.81 88 ALA A O 1
ATOM 693 N N . ALA A 1 89 ? 24.029 11.538 -16.329 1.00 42.53 89 ALA A N 1
ATOM 694 C CA . ALA A 1 89 ? 24.360 10.973 -17.627 1.00 42.53 89 ALA A CA 1
ATOM 695 C C . ALA A 1 89 ? 25.821 11.335 -17.946 1.00 42.53 89 ALA A C 1
ATOM 697 O O . ALA A 1 89 ? 26.111 12.237 -18.724 1.00 42.53 89 ALA A O 1
ATOM 698 N N . ALA A 1 90 ? 26.764 10.663 -17.284 1.00 38.84 90 ALA A N 1
ATOM 699 C CA . ALA A 1 90 ? 28.159 10.695 -17.679 1.00 38.84 90 ALA A CA 1
ATOM 700 C C . ALA A 1 90 ? 28.278 9.883 -18.972 1.00 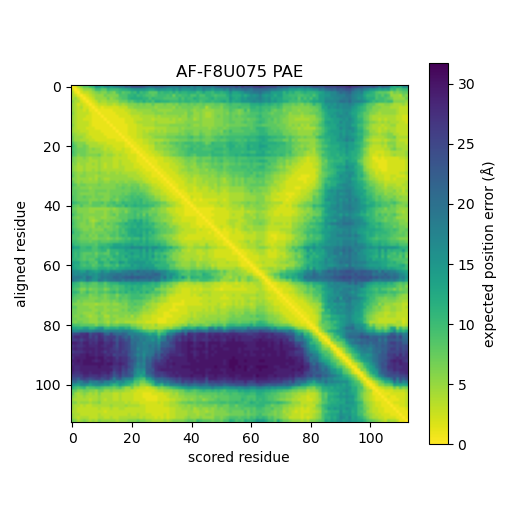38.84 90 ALA A C 1
ATOM 702 O O . ALA A 1 90 ? 28.308 8.650 -18.963 1.00 38.84 90 ALA A O 1
ATOM 703 N N . THR A 1 91 ? 28.287 10.583 -20.101 1.00 43.53 91 THR A N 1
ATOM 704 C CA . THR A 1 91 ? 28.557 10.020 -21.423 1.00 43.53 91 THR A CA 1
ATOM 705 C C . THR A 1 91 ? 30.024 9.597 -21.484 1.00 43.53 91 THR A C 1
ATOM 707 O O . THR A 1 91 ? 30.874 10.310 -22.005 1.00 43.53 91 THR A O 1
ATOM 710 N N . THR A 1 92 ? 30.362 8.443 -20.909 1.00 40.38 92 THR A N 1
ATOM 711 C CA . THR A 1 92 ? 31.670 7.823 -21.132 1.00 40.38 92 THR A CA 1
ATOM 712 C C . THR A 1 92 ? 31.594 7.047 -22.439 1.00 40.38 92 THR A C 1
ATOM 714 O O . THR A 1 92 ? 31.017 5.963 -22.514 1.00 40.38 92 THR A O 1
ATOM 717 N N . THR A 1 93 ? 32.151 7.636 -23.492 1.00 41.03 93 THR A N 1
ATOM 718 C CA . THR A 1 93 ? 32.406 6.996 -24.782 1.00 41.03 93 THR A CA 1
ATOM 719 C C . THR A 1 93 ? 33.448 5.889 -24.608 1.00 41.03 93 THR A C 1
ATOM 721 O O . THR A 1 93 ? 34.643 6.081 -24.796 1.00 41.03 93 THR A O 1
AT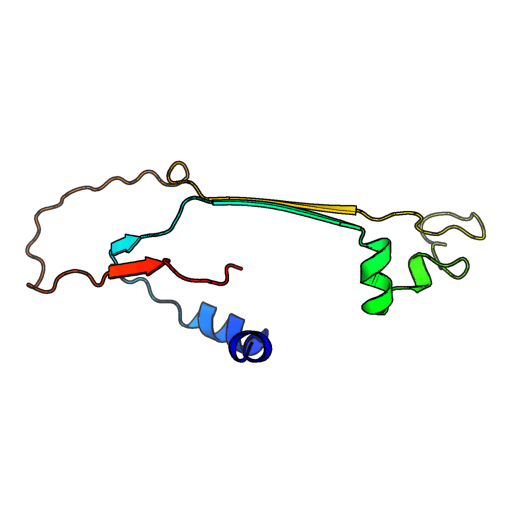OM 724 N N . GLY A 1 94 ? 32.987 4.706 -24.212 1.00 46.53 94 GLY A N 1
ATOM 725 C CA . GLY A 1 94 ? 33.734 3.454 -24.282 1.00 46.53 94 GLY A CA 1
ATOM 726 C C . GLY A 1 94 ? 33.006 2.512 -25.227 1.00 46.53 94 GLY A C 1
ATOM 727 O O . GLY A 1 94 ? 31.782 2.475 -25.210 1.00 46.53 94 GLY A O 1
ATOM 728 N N . ILE A 1 95 ? 33.742 1.797 -26.074 1.00 45.06 95 ILE A N 1
ATOM 729 C CA . ILE A 1 95 ? 33.223 0.885 -27.103 1.00 45.06 95 ILE A CA 1
ATOM 730 C C . ILE A 1 95 ? 32.164 -0.053 -26.490 1.00 45.06 95 ILE A C 1
ATOM 732 O O . ILE A 1 95 ? 32.490 -0.949 -25.714 1.00 45.06 95 ILE A O 1
ATOM 736 N N . ILE A 1 96 ? 30.891 0.179 -26.819 1.00 51.09 96 ILE A N 1
ATOM 737 C CA . ILE A 1 96 ? 29.751 -0.647 -26.403 1.00 51.09 96 ILE A CA 1
ATOM 738 C C . ILE A 1 96 ? 29.411 -1.547 -27.597 1.00 51.09 96 ILE A C 1
ATOM 740 O O . ILE A 1 96 ? 29.348 -1.032 -28.716 1.00 51.09 96 ILE A O 1
ATOM 744 N N . PRO A 1 97 ? 29.196 -2.864 -27.428 1.00 45.78 97 PRO A N 1
ATOM 745 C CA . PRO A 1 97 ? 28.652 -3.686 -28.506 1.00 45.78 97 PRO A CA 1
ATOM 746 C C . PRO A 1 97 ? 27.381 -3.038 -29.086 1.00 45.78 97 PRO A C 1
ATOM 748 O O . PRO A 1 97 ? 26.574 -2.482 -28.344 1.00 45.78 97 PRO A O 1
ATOM 751 N N . TYR A 1 98 ? 27.233 -3.116 -30.413 1.00 50.56 98 TYR A N 1
ATOM 752 C CA . TYR A 1 98 ? 26.240 -2.469 -31.294 1.00 50.56 98 TYR A CA 1
ATOM 753 C C . TYR A 1 98 ? 24.751 -2.806 -31.023 1.00 50.56 98 TYR A C 1
ATOM 755 O O . TYR A 1 98 ? 23.914 -2.717 -31.918 1.00 50.56 98 TYR A O 1
ATOM 763 N N . SER A 1 99 ? 24.373 -3.211 -29.812 1.00 60.75 99 SER A N 1
ATOM 764 C CA . SER A 1 99 ? 22.971 -3.400 -29.440 1.00 60.75 99 SER A CA 1
ATOM 765 C C . SER A 1 99 ? 22.435 -2.145 -28.758 1.00 60.75 99 SER A C 1
ATOM 767 O O . SER A 1 99 ? 22.932 -1.763 -27.696 1.00 60.75 99 SER A O 1
ATOM 769 N N . LEU A 1 100 ? 21.394 -1.538 -29.335 1.00 59.81 100 LEU A N 1
ATOM 770 C CA . LEU A 1 100 ? 20.598 -0.511 -28.661 1.00 59.81 100 LEU A CA 1
ATOM 771 C C . LEU A 1 100 ? 20.146 -1.035 -27.281 1.00 59.81 100 LEU A C 1
ATOM 773 O O . LEU A 1 100 ? 19.735 -2.199 -27.182 1.00 59.81 100 LEU A O 1
ATOM 777 N N . PRO A 1 101 ? 20.235 -0.226 -26.207 1.00 67.62 101 PRO A N 1
ATOM 778 C CA . PRO A 1 101 ? 19.691 -0.620 -24.914 1.00 67.62 101 PRO A CA 1
ATOM 779 C C . PRO A 1 101 ? 18.192 -0.900 -25.063 1.00 67.62 101 PRO A C 1
ATOM 781 O O . PRO A 1 101 ? 17.489 -0.212 -25.798 1.00 67.62 101 PRO A O 1
ATOM 784 N N . ARG A 1 102 ? 17.689 -1.936 -24.387 1.00 81.00 102 ARG A N 1
ATOM 785 C CA . ARG A 1 102 ? 16.257 -2.254 -24.438 1.00 81.00 102 ARG A CA 1
ATOM 786 C C . ARG A 1 102 ? 15.466 -1.146 -23.736 1.00 81.00 102 ARG A C 1
ATOM 788 O O . ARG A 1 102 ? 15.818 -0.760 -22.620 1.00 81.00 102 ARG A O 1
ATOM 795 N N . THR A 1 103 ? 14.389 -0.688 -24.367 1.00 87.50 103 THR A N 1
ATOM 796 C CA . THR A 1 103 ? 13.493 0.335 -23.813 1.00 87.50 103 THR A CA 1
ATOM 797 C C . THR A 1 103 ? 12.344 -0.310 -23.032 1.00 87.50 103 THR A C 1
ATOM 799 O O . THR A 1 103 ? 11.735 -1.281 -23.483 1.00 87.50 103 THR A O 1
ATOM 802 N N . PHE A 1 104 ? 12.023 0.238 -21.863 1.00 89.44 104 PHE A N 1
ATOM 803 C CA . PHE A 1 104 ? 10.893 -0.136 -21.020 1.00 89.44 104 PHE A CA 1
ATOM 804 C C . PHE A 1 104 ? 9.962 1.070 -20.865 1.00 89.44 104 PHE A C 1
ATOM 806 O O . PHE A 1 104 ? 10.336 2.075 -20.267 1.00 89.44 104 PHE A O 1
ATOM 813 N N . ILE A 1 105 ? 8.757 0.977 -21.432 1.00 94.00 105 ILE A N 1
ATOM 814 C CA . ILE A 1 105 ? 7.786 2.078 -21.481 1.00 94.00 105 ILE A CA 1
ATOM 815 C C . ILE A 1 105 ? 6.548 1.707 -20.667 1.00 94.00 105 ILE A C 1
ATOM 817 O O . ILE A 1 105 ? 5.881 0.710 -20.961 1.00 94.00 105 ILE A O 1
ATOM 821 N N . VAL A 1 106 ? 6.220 2.532 -19.674 1.00 94.25 106 VAL A N 1
ATOM 822 C CA . VAL A 1 106 ? 5.024 2.388 -18.837 1.00 94.25 106 VAL A CA 1
ATOM 823 C C . VAL A 1 106 ? 3.926 3.319 -19.361 1.00 94.25 106 VAL A C 1
ATOM 825 O O . VAL A 1 106 ? 3.810 4.464 -18.945 1.00 94.25 106 VAL A O 1
ATOM 8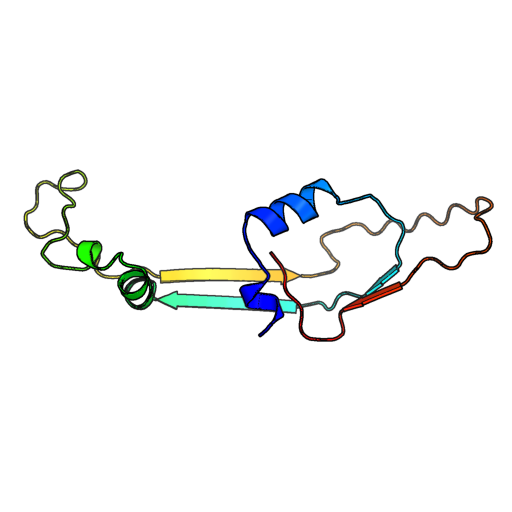28 N N . ASN A 1 107 ? 3.133 2.833 -20.320 1.00 94.50 107 ASN A N 1
ATOM 829 C CA . ASN A 1 107 ? 2.079 3.600 -21.009 1.00 94.50 107 ASN A CA 1
ATOM 830 C C . ASN A 1 107 ? 0.693 2.920 -20.988 1.00 94.50 107 ASN A C 1
ATOM 832 O O . ASN A 1 107 ? -0.136 3.149 -21.866 1.00 94.50 107 ASN A O 1
ATOM 836 N N . ARG A 1 108 ? 0.457 2.040 -20.013 1.00 93.25 108 ARG A N 1
ATOM 837 C CA . ARG A 1 108 ? -0.801 1.305 -19.793 1.00 93.25 108 ARG A CA 1
ATOM 838 C C . ARG A 1 108 ? -0.965 1.012 -18.295 1.00 93.25 108 ARG A C 1
ATOM 840 O O . ARG A 1 108 ? 0.038 1.133 -17.591 1.00 93.25 108 ARG A O 1
ATOM 847 N N . PRO A 1 109 ? -2.160 0.618 -17.804 1.00 92.44 109 PRO A N 1
ATOM 848 C CA . PRO A 1 109 ? -2.367 0.308 -16.389 1.00 92.44 109 PRO A CA 1
ATOM 849 C C . PRO A 1 109 ? -1.290 -0.633 -15.838 1.00 92.44 109 PRO A C 1
ATOM 851 O O . PRO A 1 109 ? -0.960 -1.645 -16.465 1.00 92.44 109 PRO A O 1
ATOM 854 N N . PHE A 1 110 ? -0.725 -0.271 -14.689 1.00 91.12 110 PHE A N 1
ATOM 855 C CA . PHE A 1 110 ? 0.395 -0.965 -14.063 1.00 91.12 110 PHE A CA 1
ATOM 856 C C . PHE A 1 110 ? 0.207 -1.042 -12.547 1.00 91.12 110 PHE A C 1
ATOM 858 O O . PHE A 1 110 ? -0.533 -0.254 -11.964 1.00 91.12 110 PHE A O 1
ATOM 865 N N . PHE A 1 111 ? 0.904 -1.991 -11.925 1.00 88.25 111 PHE A N 1
ATOM 866 C CA . PHE A 1 111 ? 1.004 -2.103 -10.473 1.00 88.25 111 PHE A CA 1
ATOM 867 C C . PHE A 1 111 ? 2.327 -1.517 -9.987 1.00 88.25 111 PHE A C 1
ATOM 869 O O . PHE A 1 111 ? 3.353 -1.645 -10.659 1.00 88.25 111 PHE A O 1
ATOM 876 N N . PHE A 1 112 ? 2.302 -0.938 -8.794 1.00 87.94 112 PHE A N 1
ATOM 877 C CA . PHE A 1 112 ? 3.474 -0.536 -8.026 1.00 87.94 112 PHE A CA 1
ATOM 878 C C . PHE A 1 112 ? 3.282 -1.011 -6.578 1.00 87.94 112 PHE A C 1
ATOM 880 O O . PHE A 1 112 ? 2.146 -1.115 -6.113 1.00 87.94 112 PHE A O 1
ATOM 887 N N . PHE A 1 113 ? 4.380 -1.366 -5.911 1.00 81.81 113 PHE A N 1
ATOM 888 C CA . PHE A 1 113 ? 4.408 -1.958 -4.570 1.00 81.81 113 PHE A CA 1
ATOM 889 C C . PHE A 1 113 ? 5.513 -1.318 -3.742 1.00 81.81 113 PHE A C 1
ATOM 891 O O . PHE A 1 113 ? 6.551 -0.973 -4.354 1.00 81.81 113 PHE A O 1
#

Foldseek 3Di:
DVVVVVDDPVVVVVVVVPDDDADEAEADDWDKDKDKDWVQVVVVVVVNVCQQDQNHDPCVPDVDRSDHDPTDMDMDMDTDDPVVDDPPPPPDPDDDPPDDHHYHYDDDDDDDD

InterPro domains:
  IPR000215 Serpin family [PTHR11461] (5-112)
  IPR023796 Serpin domain [PF00079] (5-113)
  IPR036186 Serpin superfamily [SSF56574] (5-113)
  IPR042178 Serpin superfamily, domain 1 [G3DSA:3.30.497.10] (18-113)

Mean predicted aligned error: 10.16 Å

pLDDT: mean 82.1, std 16.45, range [38.84, 95.31]